Protein AF-A0A956PMS7-F1 (afdb_monomer_lite)

Structure (mmCIF, N/CA/C/O backbone):
data_AF-A0A956PMS7-F1
#
_entry.id   AF-A0A956PMS7-F1
#
loop_
_atom_site.group_PDB
_atom_site.id
_atom_site.type_symbol
_atom_site.label_atom_id
_atom_site.label_alt_id
_atom_site.label_comp_id
_atom_site.label_asym_id
_atom_site.label_entity_id
_atom_site.label_seq_id
_atom_site.pdbx_PDB_ins_code
_atom_site.Cartn_x
_atom_site.Cartn_y
_atom_site.Cartn_z
_atom_site.occupancy
_atom_site.B_iso_or_equiv
_atom_site.auth_seq_id
_atom_site.auth_comp_id
_atom_site.auth_asym_id
_atom_site.auth_atom_id
_atom_site.pdbx_PDB_model_num
ATOM 1 N N . MET A 1 1 ? 18.602 0.537 3.298 1.00 57.59 1 MET A N 1
ATOM 2 C CA . MET A 1 1 ? 17.706 0.898 2.180 1.00 57.59 1 MET A CA 1
ATOM 3 C C . MET A 1 1 ? 16.619 -0.145 1.925 1.00 57.59 1 MET A C 1
ATOM 5 O O . MET A 1 1 ? 15.504 0.107 2.351 1.00 57.59 1 MET A O 1
ATOM 9 N N . PHE A 1 2 ? 16.882 -1.341 1.366 1.00 67.38 2 PHE A N 1
ATOM 10 C CA . PHE A 1 2 ? 15.812 -2.354 1.161 1.00 67.38 2 PHE A CA 1
ATOM 11 C C . PHE A 1 2 ? 15.129 -2.804 2.470 1.00 67.38 2 PHE A C 1
ATOM 13 O O . PHE A 1 2 ? 13.910 -2.936 2.550 1.00 67.38 2 PHE A O 1
ATOM 20 N N . ARG A 1 3 ? 15.923 -2.959 3.540 1.00 74.56 3 ARG A N 1
ATOM 21 C CA . ARG A 1 3 ? 15.426 -3.256 4.893 1.00 74.56 3 ARG A CA 1
ATOM 22 C C . ARG A 1 3 ? 14.492 -2.163 5.427 1.00 74.56 3 ARG A C 1
ATOM 24 O O . ARG A 1 3 ? 13.524 -2.485 6.103 1.00 74.56 3 ARG A O 1
ATOM 31 N N . ASP A 1 4 ? 14.753 -0.902 5.092 1.00 80.56 4 ASP A N 1
ATOM 32 C CA . ASP A 1 4 ? 13.948 0.235 5.553 1.00 80.56 4 ASP A CA 1
ATOM 33 C C . ASP A 1 4 ? 12.594 0.261 4.835 1.00 80.56 4 ASP A C 1
ATOM 35 O O . ASP A 1 4 ? 11.570 0.488 5.468 1.00 80.56 4 ASP A O 1
ATOM 39 N N . THR A 1 5 ? 12.564 -0.096 3.543 1.00 83.12 5 THR A N 1
ATOM 40 C CA . THR A 1 5 ? 11.309 -0.283 2.792 1.00 83.12 5 THR A CA 1
ATOM 41 C C . THR A 1 5 ? 10.434 -1.363 3.434 1.00 83.12 5 THR A C 1
ATOM 43 O O . THR A 1 5 ? 9.250 -1.138 3.664 1.00 83.12 5 THR A O 1
ATOM 46 N N . ILE A 1 6 ? 11.017 -2.513 3.789 1.00 85.50 6 ILE A N 1
ATOM 47 C CA . ILE A 1 6 ? 10.298 -3.607 4.463 1.00 85.50 6 ILE A CA 1
ATOM 48 C C . ILE A 1 6 ? 9.741 -3.164 5.824 1.00 85.50 6 ILE A C 1
ATOM 50 O O . ILE A 1 6 ? 8.589 -3.459 6.139 1.00 85.50 6 ILE A O 1
ATOM 54 N N . ILE A 1 7 ? 10.539 -2.445 6.623 1.00 89.12 7 ILE A N 1
ATOM 55 C CA . ILE A 1 7 ? 10.115 -1.932 7.935 1.00 89.12 7 ILE A CA 1
ATOM 56 C C . ILE A 1 7 ? 8.917 -0.991 7.790 1.00 89.12 7 ILE A C 1
ATOM 58 O O . ILE A 1 7 ? 7.959 -1.089 8.555 1.00 89.12 7 ILE A O 1
ATOM 62 N N . GLU A 1 8 ? 8.953 -0.084 6.816 1.00 92.12 8 GLU A N 1
ATOM 63 C CA . GLU A 1 8 ? 7.858 0.860 6.597 1.00 92.12 8 GLU A CA 1
ATOM 64 C C . GLU A 1 8 ? 6.595 0.165 6.059 1.00 92.12 8 GLU A C 1
ATOM 66 O O . GLU A 1 8 ? 5.493 0.498 6.490 1.00 92.12 8 GLU A O 1
ATOM 71 N N . LEU A 1 9 ? 6.718 -0.866 5.216 1.00 89.50 9 LEU A N 1
ATOM 72 C CA . LEU A 1 9 ? 5.567 -1.676 4.789 1.00 89.50 9 LEU A CA 1
ATOM 73 C C . LEU A 1 9 ? 4.928 -2.458 5.954 1.00 89.50 9 LEU A C 1
ATOM 75 O O . LEU A 1 9 ? 3.700 -2.514 6.060 1.00 89.50 9 LEU A O 1
ATOM 79 N N . ASP A 1 10 ? 5.735 -3.018 6.860 1.00 91.38 10 ASP A N 1
ATOM 80 C CA . ASP A 1 10 ? 5.238 -3.690 8.070 1.00 91.38 10 ASP A CA 1
ATOM 81 C C . ASP A 1 10 ? 4.531 -2.706 9.019 1.00 91.38 10 ASP A C 1
ATOM 83 O O . ASP A 1 10 ? 3.446 -2.994 9.535 1.00 91.38 10 ASP A O 1
ATOM 87 N N . ARG A 1 11 ? 5.091 -1.503 9.200 1.00 92.62 11 ARG A N 1
ATOM 88 C CA . ARG A 1 11 ? 4.441 -0.423 9.960 1.00 92.62 11 ARG A CA 1
ATOM 89 C C . ARG A 1 11 ? 3.113 -0.009 9.334 1.00 92.62 11 ARG A C 1
ATOM 91 O O . ARG A 1 11 ? 2.117 0.051 10.049 1.00 92.62 11 ARG A O 1
ATOM 98 N N . ALA A 1 12 ? 3.073 0.192 8.017 1.00 92.56 12 ALA A N 1
ATOM 99 C CA . ALA A 1 12 ? 1.844 0.528 7.305 1.00 92.56 12 ALA A CA 1
ATOM 100 C C . ALA A 1 12 ? 0.757 -0.537 7.509 1.00 92.56 12 ALA A C 1
ATOM 102 O O . ALA A 1 12 ? -0.388 -0.204 7.814 1.00 92.56 12 ALA A O 1
ATOM 103 N N . SER A 1 13 ? 1.126 -1.820 7.413 1.00 93.31 13 SER A N 1
ATOM 104 C CA . SER A 1 13 ? 0.218 -2.938 7.692 1.00 93.31 13 SER A CA 1
ATOM 105 C C . SER A 1 13 ? -0.368 -2.859 9.107 1.00 93.31 13 SER A C 1
ATOM 107 O O . SER A 1 13 ? -1.587 -2.929 9.275 1.00 93.31 13 SER A O 1
ATOM 109 N N . LYS A 1 14 ? 0.476 -2.662 10.128 1.00 93.31 14 LYS A N 1
ATOM 110 C CA . LYS A 1 14 ? 0.044 -2.542 11.532 1.00 93.31 14 LYS A CA 1
ATOM 111 C C . LYS A 1 14 ? -0.885 -1.348 11.750 1.00 93.31 14 LYS A C 1
ATOM 113 O O . LYS A 1 14 ? -1.925 -1.511 12.384 1.00 93.31 14 LYS A O 1
ATOM 118 N N . SER A 1 15 ? -0.560 -0.185 11.191 1.00 93.44 15 SER A N 1
ATOM 119 C CA . SER A 1 15 ? -1.399 1.015 11.293 1.00 93.44 15 SER A CA 1
ATOM 120 C C . SER A 1 15 ? -2.770 0.826 10.644 1.00 93.44 15 SER A C 1
ATOM 122 O O . SER A 1 15 ? -3.771 1.254 11.211 1.00 93.44 15 SER A O 1
ATOM 124 N N . LEU A 1 16 ? -2.859 0.100 9.525 1.00 91.88 16 LEU A N 1
ATOM 125 C CA . LEU A 1 16 ? -4.146 -0.226 8.897 1.00 91.88 16 LEU A CA 1
ATOM 126 C C . LEU A 1 16 ? -5.030 -1.116 9.777 1.00 91.88 16 LEU A C 1
ATOM 128 O O . LEU A 1 16 ? -6.235 -0.885 9.845 1.00 91.88 16 LEU A O 1
ATOM 132 N N . PHE A 1 17 ? -4.455 -2.081 10.502 1.00 91.81 17 PHE A N 1
ATOM 133 C CA . PHE A 1 17 ? -5.208 -2.862 11.493 1.00 91.81 17 PHE A CA 1
ATOM 134 C C . PHE A 1 17 ? -5.702 -2.014 12.672 1.00 91.81 17 PHE A C 1
ATOM 136 O O . PHE A 1 17 ? -6.718 -2.346 13.275 1.00 91.81 17 PHE A O 1
ATOM 143 N N . LEU A 1 18 ? -5.010 -0.915 12.978 1.00 92.81 18 LEU A N 1
ATOM 144 C CA . LEU A 1 18 ? -5.414 0.068 13.985 1.00 92.81 18 LEU A CA 1
ATOM 145 C C . LEU A 1 18 ? -6.318 1.175 13.420 1.00 92.81 18 LEU A C 1
ATOM 147 O O . LEU A 1 18 ? -6.681 2.086 14.157 1.00 92.81 18 LEU A O 1
ATOM 151 N N . HIS A 1 19 ? -6.690 1.104 12.135 1.00 91.00 19 HIS A N 1
ATOM 152 C CA . HIS A 1 19 ? -7.452 2.138 11.425 1.00 91.00 19 HIS A CA 1
ATOM 153 C C . HIS A 1 19 ? -6.767 3.522 11.403 1.00 91.00 19 HIS A C 1
ATOM 155 O O . HIS A 1 19 ? -7.409 4.537 11.129 1.00 91.00 19 HIS A O 1
ATOM 161 N N . ASP A 1 20 ? -5.456 3.568 11.639 1.00 92.69 20 ASP A N 1
ATOM 162 C CA . ASP A 1 20 ? -4.642 4.776 11.566 1.00 92.69 20 ASP A CA 1
ATOM 163 C C . ASP A 1 20 ? -4.141 4.982 10.129 1.00 92.69 20 ASP A C 1
ATOM 165 O O . ASP A 1 20 ? -3.050 4.559 9.736 1.00 92.69 20 ASP A O 1
ATOM 169 N N . ILE A 1 21 ? -5.001 5.597 9.316 1.00 91.75 21 ILE A N 1
ATOM 170 C CA . ILE A 1 21 ? -4.761 5.803 7.881 1.00 91.75 21 ILE A CA 1
ATOM 171 C C . ILE A 1 21 ? -3.650 6.818 7.626 1.00 91.75 21 ILE A C 1
ATOM 173 O O . ILE A 1 21 ? -2.895 6.664 6.670 1.00 91.75 21 ILE A O 1
ATOM 177 N N . GLU A 1 22 ? -3.520 7.825 8.486 1.00 91.19 22 GLU A N 1
ATOM 178 C CA . GLU A 1 22 ? -2.503 8.867 8.342 1.00 91.19 22 GLU A CA 1
ATOM 179 C C . GLU A 1 22 ? -1.107 8.279 8.546 1.00 91.19 22 GLU A C 1
ATOM 181 O O . GLU A 1 22 ? -0.238 8.437 7.684 1.00 91.19 22 GLU A O 1
ATOM 186 N N . THR A 1 23 ? -0.911 7.502 9.617 1.00 93.44 23 THR A N 1
ATOM 187 C CA . THR A 1 23 ? 0.360 6.800 9.827 1.00 93.44 23 THR A CA 1
ATOM 188 C C . THR A 1 23 ? 0.601 5.759 8.738 1.00 93.44 23 THR A C 1
ATOM 190 O O . THR A 1 23 ? 1.718 5.658 8.226 1.00 93.44 23 THR A O 1
ATOM 193 N N . ALA A 1 24 ? -0.432 5.009 8.335 1.00 93.00 24 ALA A N 1
ATOM 194 C CA . ALA A 1 24 ? -0.291 4.012 7.279 1.00 93.00 24 ALA A CA 1
ATOM 195 C C . ALA A 1 24 ? 0.190 4.634 5.962 1.00 93.00 24 ALA A C 1
ATOM 197 O O . ALA A 1 24 ? 1.131 4.131 5.347 1.00 93.00 24 ALA A O 1
ATOM 198 N N . ALA A 1 25 ? -0.419 5.741 5.544 1.00 92.56 25 ALA A N 1
ATOM 199 C CA . ALA A 1 25 ? -0.074 6.405 4.299 1.00 92.56 25 ALA A CA 1
ATOM 200 C C . ALA A 1 25 ? 1.316 7.063 4.362 1.00 92.56 25 ALA A C 1
ATOM 202 O O . ALA A 1 25 ? 2.090 6.934 3.413 1.00 92.56 25 ALA A O 1
ATOM 203 N N . LEU A 1 26 ? 1.700 7.644 5.505 1.00 92.62 26 LEU A N 1
ATOM 204 C CA . LEU A 1 26 ? 3.059 8.148 5.720 1.00 92.62 26 LEU A CA 1
ATOM 205 C C . LEU A 1 26 ? 4.113 7.038 5.578 1.00 92.62 26 LEU A C 1
ATOM 207 O O . LEU A 1 26 ? 5.147 7.234 4.934 1.00 92.62 26 LEU A O 1
ATOM 211 N N . CYS A 1 27 ? 3.863 5.870 6.167 1.00 92.94 27 CYS A N 1
ATOM 212 C CA . CYS A 1 27 ? 4.744 4.712 6.042 1.00 92.94 27 CYS A CA 1
ATOM 213 C C . CYS A 1 27 ? 4.822 4.214 4.589 1.00 92.94 27 CYS A C 1
ATOM 215 O O . CYS A 1 27 ? 5.918 3.991 4.073 1.00 92.94 27 CYS A O 1
ATOM 217 N N . LEU A 1 28 ? 3.691 4.134 3.879 1.00 91.50 28 LEU A N 1
ATOM 218 C CA . LEU A 1 28 ? 3.674 3.798 2.449 1.00 91.50 28 LEU A CA 1
ATOM 219 C C . LEU A 1 28 ? 4.480 4.802 1.613 1.00 91.50 28 LEU A C 1
ATOM 221 O O . LEU A 1 28 ? 5.241 4.398 0.735 1.00 91.50 28 LEU A O 1
ATOM 225 N N . ARG A 1 29 ? 4.386 6.102 1.914 1.00 90.81 29 ARG A N 1
ATOM 226 C CA . ARG A 1 29 ? 5.172 7.145 1.241 1.00 90.81 29 ARG A CA 1
ATOM 227 C C . ARG A 1 29 ? 6.671 6.932 1.435 1.00 90.81 29 ARG A C 1
ATOM 229 O O . ARG A 1 29 ? 7.424 6.995 0.467 1.00 90.81 29 ARG A O 1
ATOM 236 N N . LYS A 1 30 ? 7.111 6.654 2.666 1.00 90.12 30 LYS A N 1
ATOM 237 C CA . LYS A 1 30 ? 8.526 6.375 2.969 1.00 90.12 30 LYS A CA 1
ATOM 238 C C . LYS A 1 30 ? 9.028 5.126 2.248 1.00 90.12 30 LYS A C 1
ATOM 240 O O . LYS A 1 30 ? 10.132 5.147 1.708 1.00 90.12 30 LYS A O 1
ATOM 245 N N . ALA A 1 31 ? 8.210 4.074 2.201 1.00 88.12 31 ALA A N 1
ATOM 246 C CA . ALA A 1 31 ? 8.524 2.856 1.461 1.00 88.12 31 ALA A CA 1
ATOM 247 C C . ALA A 1 31 ? 8.705 3.135 -0.043 1.00 88.12 31 ALA A C 1
ATOM 249 O O . ALA A 1 31 ? 9.672 2.662 -0.637 1.00 88.12 31 ALA A O 1
ATOM 250 N N . LEU A 1 32 ? 7.828 3.948 -0.646 1.00 84.44 32 LEU A N 1
ATOM 251 C CA . LEU A 1 32 ? 7.935 4.333 -2.058 1.00 84.44 32 LEU A CA 1
ATOM 252 C C . LEU A 1 32 ? 9.201 5.144 -2.348 1.00 84.44 32 LEU A C 1
ATOM 254 O O . LEU A 1 32 ? 9.928 4.800 -3.276 1.00 84.44 32 LEU A O 1
ATOM 258 N N . VAL A 1 33 ? 9.496 6.171 -1.541 1.00 83.06 33 VAL A N 1
ATOM 259 C CA . VAL A 1 33 ? 10.703 7.004 -1.715 1.00 83.06 33 VAL A CA 1
ATOM 260 C C . VAL A 1 33 ? 11.965 6.149 -1.641 1.00 83.06 33 VAL A C 1
ATOM 262 O O . VAL A 1 33 ? 12.788 6.189 -2.558 1.00 83.06 33 VAL A O 1
ATOM 265 N N . GLY A 1 34 ? 12.074 5.311 -0.605 1.00 75.25 34 GLY A N 1
ATOM 266 C CA . GLY A 1 34 ? 13.224 4.425 -0.426 1.00 75.25 34 GLY A CA 1
ATOM 267 C C . GLY A 1 34 ? 13.416 3.439 -1.581 1.00 75.25 34 GLY A C 1
ATOM 268 O O . GLY A 1 34 ? 14.548 3.066 -1.873 1.00 75.25 34 GLY A O 1
ATOM 269 N N . HIS A 1 35 ? 12.339 3.045 -2.268 1.00 71.12 35 HIS A N 1
ATOM 270 C CA . HIS A 1 35 ? 12.422 2.184 -3.446 1.00 71.12 35 HIS A CA 1
ATOM 271 C C . HIS A 1 35 ? 12.801 2.955 -4.721 1.00 71.12 35 HIS A C 1
ATOM 273 O O . HIS A 1 35 ? 13.617 2.472 -5.505 1.00 71.12 35 HIS A O 1
ATOM 279 N N . THR A 1 36 ? 12.264 4.164 -4.928 1.00 66.19 36 THR A N 1
ATOM 280 C CA . THR A 1 36 ? 12.584 4.985 -6.110 1.00 66.19 36 THR A CA 1
ATOM 281 C C . THR A 1 36 ? 14.037 5.446 -6.157 1.00 66.19 36 THR A C 1
ATOM 283 O O . THR A 1 36 ? 14.607 5.520 -7.238 1.00 66.19 36 THR A O 1
ATOM 286 N N . GLU A 1 37 ? 14.672 5.683 -5.006 1.00 62.66 37 GLU A N 1
ATOM 287 C CA . GLU A 1 37 ? 16.105 6.008 -4.941 1.00 62.66 37 GLU A CA 1
ATOM 288 C C . GLU A 1 37 ? 17.007 4.823 -5.335 1.00 62.66 37 GLU A C 1
ATOM 290 O O . GLU A 1 37 ? 18.168 5.016 -5.692 1.00 62.66 37 GLU A O 1
ATOM 295 N N . MET A 1 38 ? 16.484 3.593 -5.281 1.00 58.75 38 MET A N 1
ATOM 296 C CA . MET A 1 38 ? 17.223 2.369 -5.602 1.00 58.75 38 MET A CA 1
ATOM 297 C C . MET A 1 38 ? 17.051 1.905 -7.052 1.00 58.75 38 MET A C 1
ATOM 299 O O . MET A 1 38 ? 17.841 1.081 -7.522 1.00 58.75 38 MET A O 1
ATOM 303 N N . ALA A 1 39 ? 16.011 2.368 -7.748 1.00 60.28 39 ALA A N 1
ATOM 304 C CA . ALA A 1 39 ? 15.733 1.939 -9.109 1.00 60.28 39 ALA A CA 1
ATOM 305 C C . ALA A 1 39 ? 16.756 2.568 -10.074 1.00 60.28 39 ALA A C 1
ATOM 307 O O . ALA A 1 39 ? 16.927 3.790 -10.069 1.00 60.28 39 ALA A O 1
ATOM 308 N N . PRO A 1 40 ? 17.447 1.777 -10.919 1.00 58.31 40 PRO A N 1
ATOM 309 C CA . PRO A 1 40 ? 18.278 2.354 -11.963 1.00 58.31 40 PRO A CA 1
ATOM 310 C C . PRO A 1 40 ? 17.400 3.226 -12.875 1.00 58.31 40 PRO A C 1
ATOM 312 O O . PRO A 1 40 ? 16.260 2.843 -13.163 1.00 58.31 40 PRO A O 1
ATOM 315 N N . PRO A 1 41 ? 17.900 4.387 -13.337 1.00 59.84 41 PRO A N 1
ATOM 316 C CA . PRO A 1 41 ? 17.135 5.245 -14.227 1.00 59.84 41 PRO A CA 1
ATOM 317 C C . PRO A 1 41 ? 16.708 4.444 -15.465 1.00 59.84 41 PRO A C 1
ATOM 319 O O . PRO A 1 41 ? 17.505 3.651 -15.984 1.00 59.84 41 PRO A O 1
ATOM 322 N N . PRO A 1 42 ? 15.458 4.603 -15.937 1.00 57.81 42 PRO A N 1
ATOM 323 C CA . PRO A 1 42 ? 14.965 3.832 -17.064 1.00 57.81 42 PRO A CA 1
ATOM 324 C C . PRO A 1 42 ? 15.868 4.055 -18.29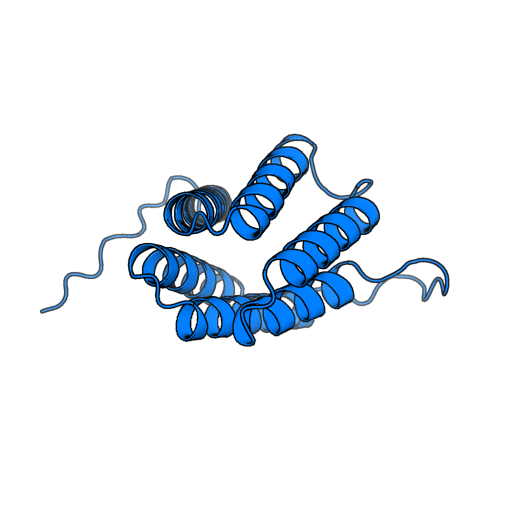0 1.00 57.81 42 PRO A C 1
ATOM 326 O O . PRO A 1 42 ? 16.292 5.185 -18.542 1.00 57.81 42 PRO A O 1
ATOM 329 N N . PRO A 1 43 ? 16.153 3.003 -19.082 1.00 57.50 43 PRO A N 1
ATOM 330 C CA . PRO A 1 43 ? 17.150 3.048 -20.155 1.00 57.50 43 PRO A CA 1
ATOM 331 C C . PRO A 1 43 ? 16.793 3.999 -21.309 1.00 57.50 43 PRO A C 1
ATOM 333 O O . PRO A 1 43 ? 17.619 4.234 -22.188 1.00 57.50 43 PRO A O 1
ATOM 336 N N . SER A 1 44 ? 15.585 4.567 -21.336 1.00 51.09 44 SER A N 1
ATOM 337 C CA . SER A 1 44 ? 15.187 5.634 -22.258 1.00 51.09 44 SER A CA 1
ATOM 338 C C . SER A 1 44 ? 13.970 6.381 -21.696 1.00 51.09 44 SER A C 1
ATOM 340 O O . SER A 1 44 ? 13.039 5.718 -21.228 1.00 51.09 44 SER A O 1
ATOM 342 N N . PRO A 1 45 ? 13.921 7.724 -21.757 1.00 54.72 45 PRO A N 1
ATOM 343 C CA . PRO A 1 45 ? 12.700 8.472 -21.497 1.00 54.72 45 PRO A CA 1
ATOM 344 C C . PRO A 1 45 ? 11.749 8.255 -22.678 1.00 54.72 45 PRO A C 1
ATOM 346 O O . PRO A 1 45 ? 11.813 8.965 -23.677 1.00 54.72 45 PRO A O 1
ATOM 349 N N . ASP A 1 46 ? 10.901 7.230 -22.602 1.00 56.91 46 ASP A N 1
ATOM 350 C CA . ASP A 1 46 ? 9.760 7.116 -23.506 1.00 56.91 46 ASP A CA 1
ATOM 351 C C . ASP A 1 46 ? 8.641 8.027 -22.969 1.00 56.91 46 ASP A C 1
ATOM 353 O O . ASP A 1 46 ? 8.078 7.733 -21.913 1.00 56.91 46 ASP A O 1
ATOM 357 N N . PRO A 1 47 ? 8.293 9.126 -23.662 1.00 55.22 47 PRO A N 1
ATOM 358 C CA . PRO A 1 47 ? 7.268 10.066 -23.211 1.00 55.22 47 PRO A CA 1
ATOM 359 C C . PRO A 1 47 ? 5.856 9.461 -23.146 1.00 55.22 47 PRO A C 1
ATOM 361 O O . PRO A 1 47 ? 4.953 10.096 -22.605 1.00 55.22 47 PRO A O 1
ATOM 364 N N . ARG A 1 48 ? 5.638 8.254 -23.691 1.00 56.44 48 ARG A N 1
ATOM 365 C CA . ARG A 1 48 ? 4.376 7.502 -23.573 1.00 56.44 48 ARG A CA 1
ATOM 366 C C . ARG A 1 48 ? 4.382 6.506 -22.419 1.00 56.44 48 ARG A C 1
ATOM 368 O O . ARG A 1 48 ? 3.317 6.032 -22.030 1.00 56.44 48 ARG A O 1
ATOM 375 N N . ARG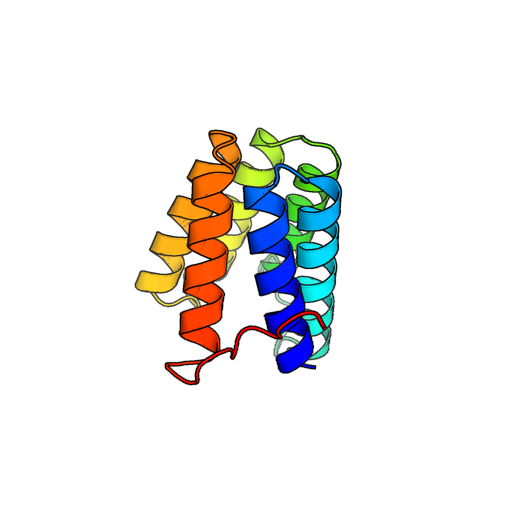 A 1 49 ? 5.556 6.182 -21.876 1.00 56.62 49 ARG A N 1
ATOM 376 C CA . ARG A 1 49 ? 5.695 5.272 -20.745 1.00 56.62 49 ARG A CA 1
ATOM 377 C C . ARG A 1 49 ? 5.430 6.062 -19.471 1.00 56.62 49 ARG A C 1
ATOM 379 O O . ARG A 1 49 ? 6.322 6.658 -18.879 1.00 56.62 49 ARG A O 1
ATOM 386 N N . THR A 1 50 ? 4.160 6.116 -19.092 1.00 62.12 50 THR A N 1
ATOM 387 C CA . THR A 1 50 ? 3.739 6.647 -17.796 1.00 62.12 50 THR A CA 1
ATOM 388 C C . THR A 1 50 ? 4.389 5.835 -16.681 1.00 62.12 50 THR A C 1
ATOM 390 O O . THR A 1 50 ? 4.367 4.605 -16.717 1.00 62.12 50 THR A O 1
ATOM 393 N N . ASP A 1 51 ? 5.011 6.538 -15.738 1.00 74.12 51 ASP A N 1
ATOM 394 C CA . ASP A 1 51 ? 5.748 5.943 -14.632 1.00 74.12 51 ASP A CA 1
ATOM 395 C C . ASP A 1 51 ? 4.772 5.367 -13.586 1.00 74.12 51 ASP A C 1
ATOM 397 O O . ASP A 1 51 ? 4.068 6.150 -12.934 1.00 74.12 51 ASP A O 1
ATOM 401 N N . PRO A 1 52 ? 4.734 4.035 -13.376 1.00 79.94 52 PRO A N 1
ATOM 402 C CA . PRO A 1 52 ? 3.866 3.430 -12.370 1.00 79.94 52 PRO A CA 1
ATOM 403 C C . PRO A 1 52 ? 4.142 3.980 -10.963 1.00 79.94 52 PRO A C 1
ATOM 405 O O . PRO A 1 52 ? 3.217 4.065 -10.154 1.00 79.94 52 PRO A O 1
ATOM 408 N N . PHE A 1 53 ? 5.367 4.437 -10.665 1.00 80.69 53 PHE A N 1
ATOM 409 C CA . PHE A 1 53 ? 5.676 5.070 -9.382 1.00 80.69 53 PHE A CA 1
ATOM 410 C C . PHE A 1 53 ? 4.951 6.403 -9.200 1.00 80.69 53 PHE A C 1
ATOM 412 O O . PHE A 1 53 ? 4.489 6.695 -8.097 1.00 80.69 53 PHE A O 1
ATOM 419 N N . ALA A 1 54 ? 4.775 7.190 -10.263 1.00 84.62 54 ALA A N 1
ATOM 420 C CA . ALA A 1 54 ? 4.037 8.446 -10.187 1.00 84.62 54 ALA A CA 1
ATOM 421 C C . ALA A 1 54 ? 2.564 8.218 -9.804 1.00 84.62 54 ALA A C 1
ATOM 423 O O . ALA A 1 54 ? 2.017 8.962 -8.987 1.00 84.62 54 ALA A O 1
ATOM 424 N N . GLU A 1 55 ? 1.923 7.178 -10.342 1.00 89.62 55 GLU A N 1
ATOM 425 C CA . GLU A 1 55 ? 0.558 6.808 -9.945 1.00 89.62 55 GLU A CA 1
ATOM 426 C C . GLU A 1 55 ? 0.504 6.224 -8.523 1.00 89.62 55 GLU A C 1
ATOM 428 O O . GLU A 1 55 ? -0.411 6.556 -7.768 1.00 89.62 55 GLU A O 1
ATOM 433 N N . LEU A 1 56 ? 1.518 5.466 -8.088 1.00 88.81 56 LEU A N 1
ATOM 434 C CA . LEU A 1 56 ? 1.627 5.015 -6.693 1.00 88.81 56 LEU A CA 1
ATOM 435 C C . LEU A 1 56 ? 1.742 6.192 -5.708 1.00 88.81 56 LEU A C 1
ATOM 437 O O . LEU A 1 56 ? 1.066 6.199 -4.677 1.00 88.81 56 LEU A O 1
ATOM 441 N N . PHE A 1 57 ? 2.525 7.227 -6.027 1.00 89.50 57 PHE A N 1
ATOM 442 C CA . PHE A 1 57 ? 2.603 8.437 -5.199 1.00 89.50 57 PHE A CA 1
ATOM 443 C C . PHE A 1 57 ? 1.264 9.179 -5.116 1.00 89.50 57 PHE A C 1
ATOM 445 O O . PHE A 1 57 ? 0.896 9.671 -4.042 1.00 89.50 57 PHE A O 1
ATOM 452 N N . LYS A 1 58 ? 0.508 9.246 -6.220 1.00 91.69 58 LYS A N 1
ATOM 453 C CA . LYS A 1 58 ? -0.845 9.822 -6.218 1.00 91.69 58 LYS A CA 1
ATOM 454 C C . LYS A 1 58 ? -1.799 8.995 -5.363 1.00 91.69 58 LYS A C 1
ATOM 456 O O . LYS A 1 58 ? -2.545 9.578 -4.583 1.00 91.69 58 LYS A O 1
ATOM 461 N N . ALA A 1 59 ? -1.730 7.666 -5.443 1.00 92.88 59 ALA A N 1
ATOM 462 C CA . ALA A 1 59 ? -2.543 6.778 -4.618 1.00 92.88 59 ALA A CA 1
ATOM 463 C C . ALA A 1 59 ? -2.287 6.985 -3.120 1.00 92.88 59 ALA A C 1
ATOM 465 O O . ALA A 1 59 ? -3.234 7.115 -2.347 1.00 92.88 59 ALA A O 1
ATOM 466 N N . VAL A 1 60 ? -1.018 7.075 -2.708 1.00 92.69 60 VAL A N 1
ATOM 467 C CA . VAL A 1 60 ? -0.664 7.339 -1.304 1.00 92.69 60 VAL A CA 1
ATOM 468 C C . VAL A 1 60 ? -1.120 8.728 -0.865 1.00 92.69 60 VAL A C 1
ATOM 470 O O . VAL A 1 60 ? -1.707 8.861 0.203 1.00 92.69 60 VAL A O 1
ATOM 473 N N . THR A 1 61 ? -0.945 9.747 -1.707 1.00 91.88 61 THR A N 1
ATOM 474 C CA . THR A 1 61 ? -1.451 11.100 -1.413 1.00 91.88 61 THR A CA 1
ATOM 475 C C . THR A 1 61 ? -2.974 11.107 -1.249 1.00 91.88 61 THR A C 1
ATOM 477 O O . THR A 1 61 ? -3.491 11.735 -0.332 1.00 91.88 61 THR A O 1
ATOM 480 N N . ALA A 1 62 ? -3.701 10.371 -2.093 1.00 93.25 62 ALA A N 1
ATOM 481 C CA . ALA A 1 62 ? -5.150 10.231 -1.983 1.00 93.25 62 ALA A CA 1
ATOM 482 C C . ALA A 1 62 ? -5.570 9.487 -0.700 1.00 93.25 62 ALA A C 1
ATOM 484 O O . ALA A 1 62 ? -6.545 9.880 -0.062 1.00 93.25 62 ALA A O 1
ATOM 485 N N . LEU A 1 63 ? -4.815 8.464 -0.273 1.00 91.38 63 LEU A N 1
ATOM 486 C CA . LEU A 1 63 ? -5.029 7.790 1.014 1.00 91.38 63 LEU A CA 1
ATOM 487 C C . LEU A 1 63 ? -4.848 8.741 2.205 1.00 91.38 63 LEU A C 1
ATOM 489 O O . LEU A 1 63 ? -5.671 8.708 3.117 1.00 91.38 63 LEU A O 1
ATOM 493 N N . GLU A 1 64 ? -3.827 9.605 2.186 1.00 90.31 64 GLU A N 1
ATOM 494 C CA . GLU A 1 64 ? -3.578 10.596 3.250 1.00 90.31 64 GLU A CA 1
ATOM 495 C C . GLU A 1 64 ? -4.773 11.535 3.445 1.00 90.31 64 GLU A C 1
ATOM 497 O O . GLU A 1 64 ? -5.179 11.803 4.575 1.00 90.31 64 GLU A O 1
ATOM 502 N N . ILE A 1 65 ? -5.382 11.986 2.346 1.00 92.56 65 ILE A N 1
ATOM 503 C CA . ILE A 1 65 ? -6.563 12.860 2.379 1.00 92.56 65 ILE A CA 1
ATOM 504 C C . ILE A 1 65 ? -7.893 12.089 2.430 1.00 92.56 65 ILE A C 1
ATOM 506 O O . ILE A 1 65 ? -8.954 12.700 2.349 1.00 92.56 65 ILE A O 1
ATOM 510 N N . LYS A 1 66 ? -7.851 10.758 2.607 1.00 92.19 66 LYS A N 1
ATOM 511 C CA . LYS A 1 66 ? -9.019 9.864 2.753 1.00 92.19 66 LYS A CA 1
ATOM 512 C C . LYS A 1 66 ? -9.932 9.822 1.512 1.00 92.19 66 LYS A C 1
ATOM 514 O O . LYS A 1 66 ? -11.099 9.437 1.603 1.00 92.19 66 LYS A O 1
ATOM 519 N N . GLU A 1 67 ? -9.378 10.127 0.340 1.00 95.44 67 GLU A N 1
ATOM 520 C CA . GLU A 1 67 ? -10.019 10.012 -0.976 1.00 95.44 67 GLU A CA 1
ATOM 521 C C . GLU A 1 67 ? -9.836 8.590 -1.537 1.00 95.44 67 GLU A C 1
ATOM 523 O O . GLU A 1 67 ? -9.046 8.333 -2.448 1.00 95.44 67 GLU A O 1
ATOM 528 N N . TYR A 1 68 ? -10.543 7.623 -0.948 1.00 92.25 68 TYR A N 1
ATOM 529 C CA . TYR A 1 68 ? -10.328 6.191 -1.211 1.00 92.25 68 TYR A CA 1
ATOM 530 C C . TYR A 1 68 ? -10.642 5.752 -2.648 1.00 92.25 68 TYR A C 1
ATOM 532 O O . TYR A 1 68 ? -9.964 4.873 -3.179 1.00 92.25 68 TYR A O 1
ATOM 540 N N . ASP A 1 69 ? -11.640 6.358 -3.294 1.00 93.69 69 ASP A N 1
ATOM 541 C CA . ASP A 1 69 ? -11.974 6.042 -4.688 1.00 93.69 69 ASP A CA 1
ATOM 542 C C . ASP A 1 69 ? -10.867 6.514 -5.637 1.00 93.69 69 ASP A C 1
ATOM 544 O O . ASP A 1 69 ? -10.447 5.774 -6.528 1.00 93.69 69 ASP A O 1
ATOM 548 N N . LEU A 1 70 ? -10.330 7.715 -5.398 1.00 93.81 70 LEU A N 1
ATOM 549 C CA . LEU A 1 70 ? -9.181 8.234 -6.135 1.00 93.81 70 LEU A CA 1
ATOM 550 C C . LEU A 1 70 ? -7.932 7.382 -5.886 1.00 93.81 70 LEU A C 1
ATOM 552 O O . LEU A 1 70 ? -7.216 7.056 -6.832 1.00 93.81 70 LEU A O 1
ATOM 556 N N . ALA A 1 71 ? -7.694 6.980 -4.636 1.00 93.12 71 ALA A N 1
ATOM 557 C CA . ALA A 1 71 ? -6.584 6.102 -4.291 1.00 93.12 71 ALA A CA 1
ATOM 558 C C . ALA A 1 71 ? -6.655 4.769 -5.049 1.00 93.12 71 ALA A C 1
ATOM 560 O O . ALA A 1 71 ? -5.662 4.349 -5.641 1.00 93.12 71 ALA A O 1
ATOM 561 N N . ALA A 1 72 ? -7.830 4.134 -5.084 1.00 93.94 72 ALA A N 1
ATOM 562 C CA . ALA A 1 72 ? -8.041 2.894 -5.824 1.00 93.94 72 ALA A CA 1
ATOM 563 C C . ALA A 1 72 ? -7.820 3.074 -7.335 1.00 93.94 72 ALA A C 1
ATOM 565 O O . ALA A 1 72 ? -7.124 2.265 -7.944 1.00 93.94 72 ALA A O 1
ATOM 566 N N . LEU A 1 73 ? -8.334 4.157 -7.929 1.00 94.75 73 LEU A N 1
ATOM 567 C CA . LEU A 1 73 ? -8.124 4.466 -9.349 1.00 94.75 73 LEU A CA 1
ATOM 568 C C . LEU A 1 73 ? -6.641 4.654 -9.696 1.00 94.75 73 LEU A C 1
ATOM 570 O O . LEU A 1 73 ? -6.184 4.186 -10.738 1.00 94.75 73 LEU A O 1
ATOM 574 N N . CYS A 1 74 ? -5.878 5.336 -8.842 1.00 92.62 74 CYS A N 1
ATOM 575 C CA . CYS A 1 74 ? -4.440 5.501 -9.039 1.00 92.62 74 CYS A CA 1
ATOM 576 C C . CYS A 1 74 ? -3.682 4.172 -8.896 1.00 92.62 74 CYS A C 1
ATOM 578 O O . CYS A 1 74 ? -2.776 3.910 -9.683 1.00 92.62 74 CYS A O 1
ATOM 580 N N . LEU A 1 75 ? -4.074 3.300 -7.959 1.00 92.12 75 LEU A N 1
ATOM 581 C CA . LEU A 1 75 ? -3.500 1.952 -7.846 1.00 92.12 75 LEU A CA 1
ATOM 582 C C . LEU A 1 75 ? -3.776 1.109 -9.097 1.00 92.12 75 LEU A C 1
ATOM 584 O O . LEU A 1 75 ? -2.864 0.475 -9.615 1.00 92.12 75 LEU A O 1
ATOM 588 N N . GLU A 1 76 ? -5.006 1.131 -9.611 1.00 92.44 76 GLU A N 1
ATOM 589 C CA . GLU A 1 76 ? -5.387 0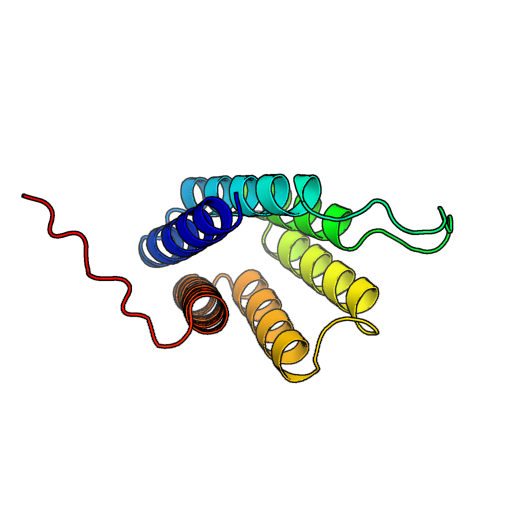.418 -10.837 1.00 92.44 76 GLU A CA 1
ATOM 590 C C . GLU A 1 76 ? -4.570 0.902 -12.044 1.00 92.44 76 GLU A C 1
ATOM 592 O O . GLU A 1 76 ? -4.018 0.085 -12.780 1.00 92.44 76 GLU A O 1
ATOM 597 N N . LYS A 1 77 ? -4.388 2.220 -12.194 1.00 90.62 77 LYS A N 1
ATOM 598 C CA . LYS A 1 77 ? -3.523 2.789 -13.240 1.00 90.62 77 LYS A CA 1
ATOM 599 C C . LYS A 1 77 ? -2.063 2.380 -13.084 1.00 90.62 77 LYS A C 1
ATOM 601 O O . LYS A 1 77 ? -1.428 2.035 -14.076 1.00 90.62 77 LYS A O 1
ATOM 606 N N . ALA A 1 78 ? -1.525 2.405 -11.864 1.00 89.00 78 ALA A N 1
ATOM 607 C CA . ALA A 1 78 ? -0.158 1.955 -11.608 1.00 89.00 78 ALA A CA 1
ATOM 608 C C . ALA A 1 78 ? 0.029 0.483 -12.012 1.00 89.00 78 ALA A C 1
ATOM 610 O O . ALA A 1 78 ? 1.051 0.124 -12.598 1.00 89.00 78 ALA A O 1
ATOM 611 N N . LEU A 1 79 ? -0.975 -0.360 -11.747 1.00 88.50 79 LEU A N 1
ATOM 612 C CA . LEU A 1 79 ? -0.960 -1.768 -12.136 1.00 88.50 79 LEU A CA 1
ATOM 613 C C . LEU A 1 79 ? -1.028 -1.957 -13.645 1.00 88.50 79 LEU A C 1
ATOM 615 O O . LEU A 1 79 ? -0.225 -2.713 -14.185 1.00 88.50 79 LEU A O 1
ATOM 619 N N . GLU A 1 80 ? -1.920 -1.249 -14.336 1.00 88.00 80 GLU A N 1
ATOM 620 C CA . GLU A 1 80 ? -1.993 -1.291 -15.800 1.00 88.00 80 GLU A CA 1
ATOM 621 C C . GLU A 1 80 ? -0.665 -0.881 -16.448 1.00 88.00 80 GLU A C 1
ATOM 623 O O . GLU A 1 80 ? -0.198 -1.546 -17.371 1.00 88.00 80 GLU A O 1
ATOM 628 N N . GLN A 1 81 ? -0.014 0.162 -15.925 1.00 85.31 81 GLN A N 1
ATOM 629 C CA . GLN A 1 81 ? 1.282 0.645 -16.415 1.00 85.31 81 GLN A CA 1
ATOM 630 C C . GLN A 1 81 ? 2.434 -0.327 -16.124 1.00 85.31 81 GLN A C 1
ATOM 632 O O . GLN A 1 81 ? 3.396 -0.398 -16.889 1.00 85.31 81 GLN A O 1
ATOM 637 N N . GLY A 1 82 ? 2.347 -1.075 -15.021 1.00 79.62 82 GLY A N 1
ATOM 638 C CA . GLY A 1 82 ? 3.327 -2.085 -14.621 1.00 79.62 82 GLY A CA 1
ATOM 639 C C . GLY A 1 82 ? 3.050 -3.493 -15.157 1.00 79.62 82 GLY A C 1
ATOM 640 O O . GLY A 1 82 ? 3.837 -4.401 -14.896 1.00 79.62 82 GLY A O 1
ATOM 641 N N . ARG A 1 83 ? 1.955 -3.709 -15.894 1.00 82.25 83 ARG A N 1
ATOM 642 C CA . ARG A 1 83 ? 1.449 -5.047 -16.239 1.00 82.25 83 ARG A CA 1
ATOM 643 C C . ARG A 1 83 ? 2.477 -5.953 -16.918 1.00 82.25 83 ARG A C 1
ATOM 645 O O . ARG A 1 83 ? 2.542 -7.132 -16.595 1.00 82.25 83 ARG A O 1
ATOM 652 N N . ASP A 1 84 ? 3.286 -5.407 -17.820 1.00 77.56 84 ASP A N 1
ATOM 653 C CA . ASP A 1 84 ? 4.251 -6.193 -18.604 1.00 77.56 84 ASP A CA 1
ATOM 654 C C . ASP A 1 84 ? 5.522 -6.566 -17.818 1.00 77.56 84 ASP A C 1
ATOM 656 O O . ASP A 1 84 ? 6.344 -7.345 -18.298 1.00 77.56 84 ASP A O 1
ATOM 660 N N . VAL A 1 85 ? 5.706 -6.004 -16.617 1.00 76.75 85 VAL A N 1
ATOM 661 C CA . VAL A 1 85 ? 6.894 -6.221 -15.771 1.00 76.75 85 VAL A CA 1
ATOM 662 C C . VAL A 1 85 ? 6.570 -6.835 -14.407 1.00 76.75 85 VAL A C 1
ATOM 664 O O . VAL A 1 85 ? 7.471 -7.342 -13.740 1.00 76.75 85 VAL A O 1
ATOM 667 N N . ILE A 1 86 ? 5.305 -6.806 -13.983 1.00 70.56 86 ILE A N 1
ATOM 668 C CA . ILE A 1 86 ? 4.848 -7.377 -12.714 1.00 70.56 86 ILE A CA 1
ATOM 669 C C . ILE A 1 86 ? 4.456 -8.852 -12.933 1.00 70.56 86 ILE A C 1
ATOM 671 O O . ILE A 1 86 ? 3.644 -9.139 -13.812 1.00 70.56 86 ILE A O 1
ATOM 675 N N . PRO A 1 87 ? 4.973 -9.802 -12.130 1.00 79.19 87 PRO A N 1
ATOM 676 C CA . PRO A 1 87 ? 4.519 -11.193 -12.165 1.00 79.19 87 PRO A CA 1
ATOM 677 C C . PRO A 1 87 ? 3.002 -11.315 -11.945 1.00 79.19 87 PRO A C 1
ATOM 679 O O . PRO A 1 87 ? 2.440 -10.589 -11.126 1.00 79.19 87 PRO A O 1
ATOM 682 N N . ALA A 1 88 ? 2.343 -12.261 -12.621 1.00 78.50 88 ALA A N 1
ATOM 683 C CA . ALA A 1 88 ? 0.879 -12.400 -12.592 1.00 78.50 88 ALA A CA 1
ATOM 684 C C . ALA A 1 88 ? 0.296 -12.531 -11.169 1.00 78.50 88 ALA A C 1
ATOM 686 O O . ALA A 1 88 ? -0.686 -11.872 -10.841 1.00 78.50 88 ALA A O 1
ATOM 687 N N . GLU A 1 89 ? 0.944 -13.306 -10.299 1.00 77.06 89 GLU A N 1
ATOM 688 C CA . GLU A 1 89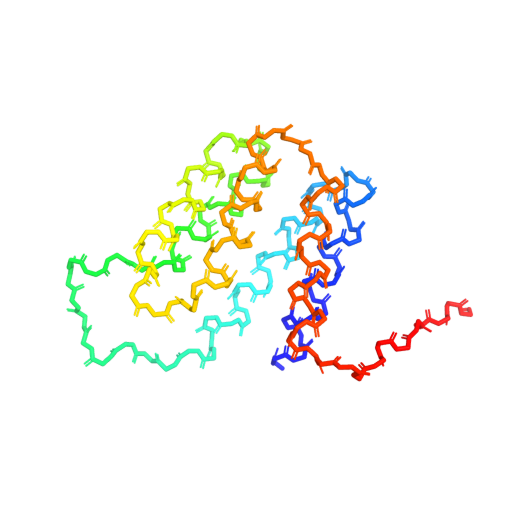 ? 0.528 -13.491 -8.899 1.00 77.06 89 GLU A CA 1
ATOM 689 C C . GLU A 1 89 ? 0.587 -12.174 -8.102 1.00 77.06 89 GLU A C 1
ATOM 691 O O . GLU A 1 89 ? -0.329 -11.837 -7.349 1.00 77.06 89 GLU A O 1
ATOM 696 N N . THR A 1 90 ? 1.638 -11.379 -8.320 1.00 79.38 90 THR A N 1
ATOM 697 C CA . THR A 1 90 ? 1.796 -10.050 -7.715 1.00 79.38 90 THR A CA 1
ATOM 698 C C . THR A 1 90 ? 0.755 -9.068 -8.253 1.00 79.38 90 THR A C 1
ATOM 700 O O . THR A 1 90 ? 0.240 -8.239 -7.501 1.00 79.38 90 THR A O 1
ATOM 703 N N . TYR A 1 91 ? 0.414 -9.175 -9.539 1.00 81.56 91 TYR A N 1
ATOM 704 C CA . TYR A 1 91 ? -0.610 -8.350 -10.176 1.00 81.56 91 TYR A CA 1
ATOM 705 C C . TYR A 1 91 ? -1.996 -8.605 -9.565 1.00 81.56 91 TYR A C 1
ATOM 707 O O . TYR A 1 91 ? -2.692 -7.656 -9.201 1.00 81.56 91 TYR A O 1
ATOM 715 N N . GLU A 1 92 ? -2.382 -9.872 -9.384 1.00 85.75 92 GLU A N 1
ATOM 716 C CA . GLU A 1 92 ? -3.653 -10.239 -8.745 1.00 85.75 92 GLU A CA 1
ATOM 717 C C . GLU A 1 92 ? -3.729 -9.755 -7.292 1.00 85.75 92 GLU A C 1
ATOM 719 O O . GLU A 1 92 ? -4.718 -9.134 -6.891 1.00 85.75 92 GLU A O 1
ATOM 724 N N . ALA A 1 93 ? -2.670 -9.976 -6.504 1.00 85.88 93 ALA A N 1
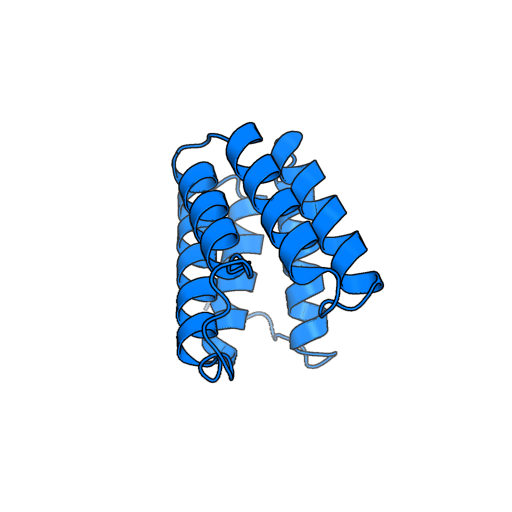ATOM 725 C CA . ALA A 1 93 ? -2.605 -9.519 -5.117 1.00 85.88 93 ALA A CA 1
ATOM 726 C C . ALA A 1 93 ? -2.752 -7.992 -5.003 1.00 85.88 93 ALA A C 1
ATOM 728 O O . ALA A 1 93 ? -3.493 -7.490 -4.152 1.00 85.88 93 ALA A O 1
ATOM 729 N N . ALA A 1 94 ? -2.099 -7.241 -5.889 1.00 87.00 94 ALA A N 1
ATOM 730 C CA . ALA A 1 94 ? -2.205 -5.790 -5.907 1.00 87.00 94 ALA A CA 1
ATOM 731 C C . ALA A 1 94 ? -3.582 -5.300 -6.395 1.00 87.00 94 ALA A C 1
ATOM 733 O O . ALA A 1 94 ? -4.107 -4.318 -5.864 1.00 87.00 94 ALA A O 1
ATOM 734 N N . GLY A 1 95 ? -4.219 -6.014 -7.328 1.00 90.12 95 GLY A N 1
ATOM 735 C CA . GLY A 1 95 ? -5.609 -5.762 -7.717 1.00 90.12 95 GLY A CA 1
ATOM 736 C C . GLY A 1 95 ? -6.582 -5.942 -6.545 1.00 90.12 95 GLY A C 1
ATOM 737 O O . GLY A 1 95 ? -7.454 -5.100 -6.311 1.00 90.12 95 GLY A O 1
ATOM 738 N N . HIS A 1 96 ? -6.395 -6.986 -5.733 1.00 92.19 96 HIS A N 1
ATOM 739 C CA . HIS A 1 96 ? -7.176 -7.175 -4.508 1.00 92.19 96 HIS A CA 1
ATOM 740 C C . HIS A 1 96 ? -6.931 -6.068 -3.473 1.00 92.19 96 HIS A C 1
ATOM 742 O O . HIS A 1 96 ? -7.877 -5.632 -2.808 1.00 92.19 96 HIS A O 1
ATOM 748 N N . PHE A 1 97 ? -5.699 -5.564 -3.366 1.00 91.50 97 PHE A N 1
ATOM 749 C CA . PHE A 1 97 ? -5.393 -4.414 -2.516 1.00 91.50 97 PHE A CA 1
ATOM 750 C C . PHE A 1 97 ? -6.139 -3.151 -2.968 1.00 91.50 97 PHE A C 1
ATOM 752 O O . PHE A 1 97 ? -6.799 -2.515 -2.145 1.00 91.50 97 PHE A O 1
ATOM 759 N N . ALA A 1 98 ? -6.128 -2.826 -4.266 1.00 93.44 98 ALA A N 1
ATOM 760 C CA . ALA A 1 98 ? -6.881 -1.691 -4.811 1.00 93.44 98 ALA A CA 1
ATOM 761 C C . ALA A 1 98 ? -8.393 -1.810 -4.530 1.00 93.44 98 ALA A C 1
ATOM 763 O O . ALA A 1 98 ? -9.049 -0.844 -4.131 1.00 93.44 98 ALA A O 1
ATOM 764 N N . MET A 1 99 ? -8.946 -3.022 -4.634 1.00 93.94 99 MET A N 1
ATOM 765 C CA . MET A 1 99 ? -10.343 -3.287 -4.288 1.00 93.94 99 MET A CA 1
ATOM 766 C C . MET A 1 99 ? -10.629 -3.099 -2.790 1.00 93.94 99 MET A C 1
ATOM 768 O O . MET A 1 99 ? -11.680 -2.566 -2.424 1.00 93.94 99 MET A O 1
ATOM 772 N N . ALA A 1 100 ? -9.712 -3.518 -1.914 1.00 94.06 100 ALA A N 1
ATOM 773 C CA . ALA A 1 100 ? -9.837 -3.316 -0.472 1.00 94.06 100 ALA A CA 1
ATOM 774 C C . ALA A 1 100 ? -9.804 -1.827 -0.100 1.00 94.06 100 ALA A C 1
ATOM 776 O O . ALA A 1 100 ? -10.611 -1.402 0.728 1.00 94.06 100 ALA A O 1
ATOM 777 N N . VAL A 1 101 ? -8.952 -1.038 -0.764 1.00 93.56 101 VAL A N 1
ATOM 778 C CA . VAL A 1 101 ? -8.908 0.429 -0.639 1.00 93.56 101 VAL A CA 1
ATOM 779 C C . VAL A 1 101 ? -10.260 1.035 -1.008 1.00 93.56 101 VAL A C 1
ATOM 781 O O . VAL A 1 101 ? -10.854 1.737 -0.192 1.00 93.56 101 VAL A O 1
ATOM 784 N N . ARG A 1 102 ? -10.805 0.685 -2.181 1.00 94.12 102 ARG A N 1
ATOM 785 C CA . ARG A 1 102 ? -12.117 1.169 -2.645 1.00 94.12 102 ARG A CA 1
ATOM 786 C C . ARG A 1 102 ? -13.241 0.846 -1.656 1.00 94.12 102 ARG A C 1
ATOM 788 O O . ARG A 1 102 ? -14.107 1.669 -1.380 1.00 94.12 102 ARG A O 1
ATOM 795 N N . ARG A 1 103 ? -13.215 -0.359 -1.082 1.00 94.12 103 ARG A N 1
ATOM 796 C CA . ARG A 1 103 ? -14.196 -0.824 -0.085 1.00 94.12 103 ARG A CA 1
ATOM 797 C C . ARG A 1 103 ? -13.936 -0.303 1.328 1.00 94.12 103 ARG A C 1
ATOM 799 O O . ARG A 1 103 ? -14.709 -0.632 2.224 1.00 94.12 103 ARG A O 1
ATOM 806 N N . LYS A 1 104 ? -12.864 0.470 1.543 1.00 93.94 104 LYS A N 1
ATOM 807 C CA . LYS A 1 104 ? -12.429 0.958 2.863 1.00 93.94 104 LYS A CA 1
ATOM 808 C C . LYS A 1 104 ? -12.234 -0.190 3.863 1.00 93.94 104 LYS A C 1
ATOM 810 O O . LYS A 1 104 ? -12.492 -0.058 5.056 1.00 93.94 104 LYS A O 1
ATOM 815 N N . ASN A 1 105 ? -11.809 -1.351 3.361 1.00 95.06 105 ASN A N 1
ATOM 816 C CA . ASN A 1 105 ? -11.578 -2.544 4.163 1.00 95.06 105 ASN A CA 1
ATOM 817 C C . ASN A 1 105 ? -10.123 -2.565 4.644 1.00 95.06 105 ASN A C 1
ATOM 819 O O . ASN A 1 105 ? -9.257 -3.222 4.060 1.00 95.06 105 ASN A O 1
ATOM 823 N N . PHE A 1 106 ? -9.868 -1.826 5.721 1.00 90.94 106 PHE A N 1
ATOM 824 C CA . PHE A 1 106 ? -8.524 -1.619 6.257 1.00 90.94 106 PHE A CA 1
ATOM 825 C C . PHE A 1 106 ? -7.861 -2.913 6.740 1.00 90.94 106 PHE A C 1
ATOM 827 O O . PHE A 1 106 ? -6.662 -3.097 6.543 1.00 90.94 106 PHE A O 1
ATOM 834 N N . SER A 1 107 ? -8.631 -3.860 7.283 1.00 91.00 107 SER A N 1
ATOM 835 C CA . SER A 1 107 ? -8.106 -5.169 7.689 1.00 91.00 107 SER A CA 1
ATOM 836 C C . SER A 1 107 ? -7.590 -5.975 6.492 1.00 91.00 107 SER A C 1
ATOM 838 O O . SER A 1 107 ? -6.510 -6.566 6.559 1.00 91.00 107 SER A O 1
ATOM 840 N N . SER A 1 108 ? -8.316 -5.970 5.368 1.00 93.12 108 SER A N 1
ATOM 841 C CA . SER A 1 108 ? -7.839 -6.598 4.130 1.00 93.12 108 SER A CA 1
ATOM 842 C C . SER A 1 108 ? -6.628 -5.867 3.554 1.00 93.12 108 SER A C 1
ATOM 844 O O . SER A 1 108 ? -5.664 -6.526 3.174 1.00 93.12 108 SER A O 1
ATOM 846 N N . MET A 1 109 ? -6.618 -4.528 3.561 1.00 91.31 109 MET A N 1
ATOM 847 C CA . MET A 1 109 ? -5.448 -3.740 3.142 1.00 91.31 109 MET A CA 1
ATOM 848 C C . MET A 1 109 ? -4.200 -4.114 3.956 1.00 9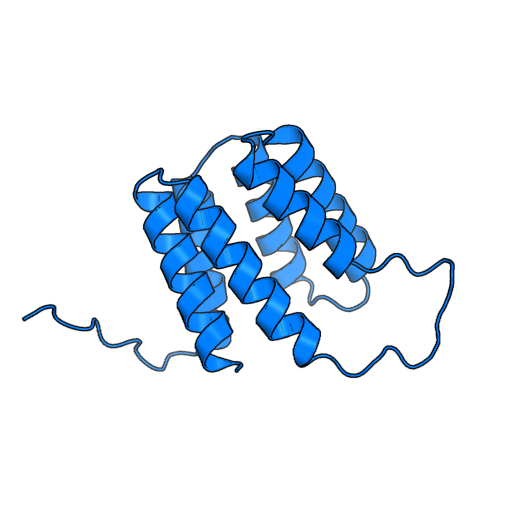1.31 109 MET A C 1
ATOM 850 O O . MET A 1 109 ? -3.147 -4.401 3.384 1.00 91.31 109 MET A O 1
ATOM 854 N N . GLY A 1 110 ? -4.328 -4.171 5.286 1.00 88.44 110 GLY A N 1
ATOM 855 C CA . GLY A 1 110 ? -3.246 -4.563 6.187 1.00 88.44 110 GLY A CA 1
ATOM 856 C C . GLY A 1 110 ? -2.768 -5.995 5.946 1.00 88.44 110 GLY A C 1
ATOM 857 O O . GLY A 1 110 ? -1.563 -6.251 5.978 1.00 88.44 110 GLY A O 1
ATOM 858 N N . THR A 1 111 ? -3.689 -6.913 5.643 1.00 92.12 111 THR A N 1
ATOM 859 C CA . THR A 1 111 ? -3.369 -8.312 5.316 1.00 92.12 111 THR A CA 1
ATOM 860 C C . THR A 1 111 ? -2.542 -8.411 4.038 1.00 92.12 111 THR A C 1
ATOM 862 O O . THR A 1 111 ? -1.484 -9.031 4.056 1.00 92.12 111 THR A O 1
ATOM 865 N N . PHE A 1 112 ? -2.956 -7.751 2.954 1.00 91.00 112 PHE A N 1
ATOM 866 C CA . PHE A 1 112 ? -2.211 -7.789 1.691 1.00 91.00 112 PHE A CA 1
ATOM 867 C C . PHE A 1 112 ? -0.802 -7.203 1.823 1.00 91.00 112 PHE A C 1
ATOM 869 O O . PHE A 1 112 ? 0.148 -7.789 1.311 1.00 91.00 112 PHE A O 1
ATOM 876 N N . LEU A 1 113 ? -0.637 -6.102 2.565 1.00 87.25 113 LEU A N 1
ATOM 877 C CA . LEU A 1 113 ? 0.693 -5.544 2.834 1.00 87.25 113 LEU A CA 1
ATOM 878 C C . LEU A 1 113 ? 1.560 -6.483 3.678 1.00 87.25 113 LEU A C 1
ATOM 880 O O . LEU A 1 113 ? 2.750 -6.619 3.409 1.00 87.25 113 LEU A O 1
ATOM 884 N N . ARG A 1 114 ? 0.977 -7.164 4.672 1.00 87.75 114 ARG A N 1
ATOM 885 C CA . ARG A 1 114 ? 1.702 -8.148 5.487 1.00 87.75 114 ARG A CA 1
ATOM 886 C C . ARG A 1 114 ? 2.187 -9.326 4.647 1.00 87.75 114 ARG A C 1
ATOM 888 O O . ARG A 1 114 ? 3.331 -9.741 4.804 1.00 87.75 114 ARG A O 1
ATOM 895 N N . GLU A 1 115 ? 1.336 -9.866 3.781 1.00 87.62 115 GLU A N 1
ATOM 896 C CA . GLU A 1 115 ? 1.727 -10.971 2.903 1.00 87.62 115 GLU A CA 1
ATOM 897 C C . GLU A 1 115 ? 2.801 -10.528 1.901 1.00 87.62 115 GLU A C 1
ATOM 899 O O . GLU A 1 115 ? 3.795 -11.230 1.739 1.00 87.62 115 GLU A O 1
ATOM 904 N N . ALA A 1 116 ? 2.698 -9.315 1.344 1.00 83.44 116 ALA A N 1
ATOM 905 C CA . ALA A 1 116 ? 3.755 -8.748 0.507 1.00 83.44 116 ALA A CA 1
ATOM 906 C C . ALA A 1 116 ? 5.096 -8.639 1.258 1.00 83.44 116 ALA A C 1
ATOM 908 O O . ALA A 1 116 ? 6.138 -9.019 0.726 1.00 83.44 116 ALA A O 1
ATOM 909 N N . VAL A 1 117 ? 5.084 -8.188 2.518 1.00 83.88 117 VAL A N 1
ATOM 910 C CA . VAL A 1 117 ? 6.283 -8.152 3.373 1.00 83.88 117 VAL A CA 1
ATOM 911 C C . VAL A 1 117 ? 6.870 -9.549 3.572 1.00 83.88 117 VAL A C 1
ATOM 913 O O . VAL A 1 117 ? 8.077 -9.724 3.405 1.00 83.88 117 VAL A O 1
ATOM 916 N N . LYS A 1 118 ? 6.044 -10.555 3.886 1.00 82.94 118 LYS A N 1
ATOM 917 C CA . LYS A 1 118 ? 6.510 -11.942 4.051 1.00 82.94 118 LYS A CA 1
ATOM 918 C C . LYS A 1 118 ? 7.162 -12.475 2.779 1.00 82.94 118 LYS A C 1
ATOM 920 O O . LYS A 1 118 ? 8.246 -13.045 2.855 1.00 82.94 118 LYS A O 1
ATOM 925 N N . SER A 1 119 ? 6.556 -12.243 1.615 1.00 79.06 119 SER A N 1
ATOM 926 C CA . SER A 1 119 ? 7.128 -12.656 0.330 1.00 79.06 119 SER A CA 1
ATOM 927 C C . SER A 1 119 ? 8.481 -11.992 0.049 1.00 79.06 119 SER A C 1
ATOM 929 O O . SER A 1 119 ? 9.365 -12.635 -0.508 1.00 79.06 119 SER A O 1
ATOM 931 N N . LEU A 1 120 ? 8.673 -10.732 0.461 1.00 72.94 120 LEU A N 1
ATOM 932 C CA . LEU A 1 120 ? 9.933 -9.998 0.276 1.00 72.94 120 LEU A CA 1
ATOM 933 C C . LEU A 1 120 ? 11.046 -10.430 1.245 1.00 72.94 120 LEU A C 1
ATOM 935 O O . LEU A 1 120 ? 12.225 -10.332 0.907 1.00 72.94 120 LEU A O 1
ATOM 939 N N . VAL A 1 121 ? 10.691 -10.878 2.451 1.00 72.44 121 VAL A N 1
ATOM 940 C CA . VAL A 1 121 ? 11.647 -11.316 3.486 1.00 72.44 121 VAL A CA 1
ATOM 941 C C . VAL A 1 121 ? 11.965 -12.818 3.378 1.00 72.44 121 VAL A C 1
ATOM 943 O O . VAL A 1 121 ? 13.043 -13.256 3.794 1.00 72.44 121 VAL A O 1
ATOM 946 N N . GLY A 1 122 ? 11.058 -13.606 2.788 1.00 62.38 122 GLY A N 1
ATOM 947 C CA . GLY A 1 122 ? 11.051 -15.068 2.872 1.00 62.38 122 GLY A CA 1
ATOM 948 C C . GLY A 1 122 ? 10.702 -15.559 4.285 1.00 62.38 122 GLY A C 1
ATOM 949 O O . GLY A 1 122 ? 10.434 -14.759 5.179 1.00 62.38 122 GLY A O 1
ATOM 950 N N . ASP A 1 123 ? 10.779 -16.874 4.531 1.00 52.25 123 ASP A N 1
ATOM 951 C CA . ASP A 1 123 ? 10.550 -17.522 5.848 1.00 52.25 123 ASP A CA 1
ATOM 952 C C . ASP A 1 123 ? 11.540 -17.099 6.960 1.00 52.25 123 ASP A C 1
ATOM 954 O O . ASP A 1 123 ? 11.599 -17.687 8.042 1.00 52.25 123 ASP A O 1
ATOM 958 N N . ARG A 1 124 ? 12.344 -16.057 6.729 1.00 46.09 124 ARG A N 1
ATOM 959 C CA . ARG A 1 124 ? 13.198 -15.452 7.746 1.00 46.09 124 ARG A CA 1
ATOM 960 C C . ARG A 1 124 ? 12.337 -14.625 8.690 1.00 46.09 124 ARG A C 1
ATOM 962 O O . ARG A 1 124 ? 12.211 -13.416 8.542 1.00 46.09 124 ARG A O 1
ATOM 969 N N . VAL A 1 125 ? 11.745 -15.344 9.642 1.00 43.56 125 VAL A N 1
ATOM 970 C CA . VAL A 1 125 ? 11.234 -14.916 10.947 1.00 43.56 125 VAL A CA 1
ATOM 971 C C . VAL A 1 125 ? 11.571 -13.450 11.233 1.00 43.56 125 VAL A C 1
ATOM 973 O O . VAL A 1 125 ? 12.678 -13.117 11.656 1.00 43.56 125 VAL A O 1
ATOM 976 N N . VAL A 1 126 ? 10.603 -12.561 11.006 1.00 44.28 126 VAL A N 1
ATOM 977 C CA . VAL A 1 126 ? 10.606 -11.259 11.672 1.00 44.28 126 VAL A CA 1
ATOM 978 C C . VAL A 1 126 ? 10.305 -11.583 13.127 1.00 44.28 126 VAL A C 1
ATOM 980 O O . VAL A 1 126 ? 9.144 -11.756 13.499 1.00 44.28 126 VAL A O 1
ATOM 983 N N . GLU A 1 127 ? 11.355 -11.789 13.925 1.00 36.91 127 GLU A N 1
ATOM 984 C CA . GLU A 1 127 ? 11.196 -11.967 15.363 1.00 36.91 127 GLU A CA 1
ATOM 985 C C . GLU A 1 127 ? 10.365 -10.791 15.891 1.00 36.91 127 GLU A C 1
ATOM 987 O O . GLU A 1 127 ? 10.644 -9.633 15.545 1.00 36.91 127 GLU A O 1
ATOM 992 N N . PRO A 1 128 ? 9.312 -11.051 16.684 1.00 42.41 128 PRO A N 1
ATOM 993 C CA . PRO A 1 128 ? 8.603 -9.976 17.339 1.00 42.41 128 PRO A CA 1
ATOM 994 C C . PRO A 1 128 ? 9.617 -9.291 18.250 1.00 42.41 128 PRO A C 1
ATOM 996 O O . PRO A 1 128 ? 10.121 -9.898 19.192 1.00 42.41 128 PRO A O 1
ATOM 999 N N . VAL A 1 129 ? 9.940 -8.031 17.952 1.00 42.53 129 VAL A N 1
ATOM 1000 C CA . VAL A 1 129 ? 10.644 -7.173 18.902 1.00 42.53 129 VAL A CA 1
ATOM 1001 C C . VAL A 1 129 ? 9.734 -7.082 20.120 1.00 42.53 129 VAL A C 1
ATOM 1003 O O . VAL A 1 129 ? 8.737 -6.359 20.112 1.00 42.53 129 VAL A O 1
ATOM 1006 N N . ALA A 1 130 ? 10.035 -7.902 21.124 1.00 40.31 130 ALA A N 1
ATOM 1007 C CA . ALA A 1 130 ? 9.448 -7.808 22.440 1.00 40.31 130 ALA A CA 1
ATOM 1008 C C . ALA A 1 130 ? 9.775 -6.409 22.964 1.00 40.31 130 ALA A C 1
ATOM 1010 O O . ALA A 1 130 ? 10.940 -6.043 23.118 1.00 40.31 130 ALA A O 1
ATOM 1011 N N . LEU A 1 131 ? 8.732 -5.606 23.152 1.00 39.53 131 LEU A N 1
ATOM 1012 C CA . LEU A 1 131 ? 8.819 -4.366 23.904 1.00 39.53 131 LEU A CA 1
ATOM 1013 C C . LEU A 1 131 ? 9.074 -4.763 25.364 1.00 39.53 131 LEU A C 1
ATOM 1015 O O . LEU A 1 131 ? 8.169 -5.286 26.014 1.00 39.53 131 LEU A O 1
ATOM 1019 N N . ASN A 1 132 ? 10.311 -4.567 25.824 1.00 37.59 132 ASN A N 1
ATOM 1020 C CA . ASN A 1 132 ? 10.634 -4.441 27.246 1.00 37.59 132 ASN A CA 1
ATOM 1021 C C . ASN A 1 132 ? 10.471 -2.983 27.670 1.00 37.59 132 ASN A C 1
ATOM 1023 O O . ASN A 1 132 ? 10.864 -2.103 26.866 1.00 37.59 132 ASN A O 1
#

Radius of gyration: 14.76 Å; chains: 1; bounding box: 32×30×51 Å

pLDDT: mean 80.72, std 15.89, range [36.91, 95.44]

Sequence (132 aa):
MFRDTIIELDRASKSLFLHDIETAALCLRKALVGHTEMAPPPPSPDPRRTDPFAELFKAVTALEIKEYDLAALCLEKALEQGRDVIPAETYEAAGHFAMAVRRKNFSSMGTFLREAVKSLVGDRVVEPVALN

Secondary structure (DSSP, 8-state):
-HHHHHHHHHHHHHHHHTT-HHHHHHHHHHHHHHHHTTSPPPSS--TTS--HHHHHHHHHHHHHTT-HHHHHHHHHHHHHHHTTTS-HHHHHHHHHHHHHHHTT-HHHHHHHHHHHHHHHH-S---------

Foldseek 3Di:
DQVLLLVLLLQLLVCLVVVNLQSNLVSQLSSLVVVVVVDDDPPDPPVPLDALSVLSNQLSVCSNVLVLLSNLVSLVVSLVSCVVPDPPVRSVLSNQLSVCSNVVVSNSVSVSSVVVSCVSVPPPDPDPPPDD